Protein AF-A0A8J6VS24-F1 (afdb_monomer_lite)

Secondary structure (DSSP, 8-state):
-EEETTEEEEEEEEEEETTEEEEEEEEP-PPPPSSS------EEEEEGGG-EE----------

Radius of gyration: 15.42 Å; chains: 1; bounding box: 41×28×41 Å

Sequence (63 aa):
MVSFLGGIGTIKSFQPTFGTWMYRVEMELGPEPEMGRIGSETTVLLYESDIDEVAIAKEQGLN

Structure (mmCIF, N/CA/C/O backbone):
data_AF-A0A8J6VS24-F1
#
_entry.id   AF-A0A8J6VS24-F1
#
loop_
_atom_site.group_PDB
_atom_site.id
_atom_site.type_symbol
_atom_site.label_atom_id
_atom_site.label_alt_id
_atom_site.label_comp_id
_atom_site.label_asym_id
_atom_site.label_entity_id
_atom_site.label_seq_id
_atom_site.pdbx_PDB_ins_code
_atom_site.Cartn_x
_atom_site.Cartn_y
_atom_site.Cartn_z
_atom_site.occupancy
_atom_site.B_iso_or_equiv
_atom_site.auth_seq_id
_atom_site.auth_comp_id
_atom_site.auth_asym_id
_atom_site.auth_atom_id
_atom_site.pdbx_PDB_model_num
ATOM 1 N N . MET A 1 1 ? -3.582 7.025 -3.014 1.00 88.44 1 MET A N 1
ATOM 2 C CA . MET A 1 1 ? -3.741 5.877 -2.099 1.00 88.44 1 MET A CA 1
ATOM 3 C C . MET A 1 1 ? -3.892 4.632 -2.938 1.00 88.44 1 MET A C 1
ATOM 5 O O . MET A 1 1 ? -4.367 4.740 -4.063 1.00 88.44 1 MET A O 1
ATOM 9 N N . VAL A 1 2 ? -3.472 3.496 -2.403 1.00 93.38 2 VAL A N 1
ATOM 10 C CA . VAL A 1 2 ? -3.589 2.192 -3.053 1.00 93.38 2 VAL A CA 1
ATOM 11 C C . VAL A 1 2 ? -4.219 1.187 -2.103 1.00 93.38 2 VAL A C 1
ATOM 13 O O . VAL A 1 2 ? -4.037 1.308 -0.889 1.00 93.38 2 VAL A O 1
ATOM 16 N N . SER A 1 3 ? -4.948 0.221 -2.647 1.00 93.62 3 SER A N 1
ATOM 17 C CA . SER A 1 3 ? -5.461 -0.931 -1.906 1.00 93.62 3 SER A CA 1
ATOM 18 C C . SER A 1 3 ? -4.645 -2.175 -2.228 1.00 93.62 3 SER A C 1
ATOM 20 O O . SER A 1 3 ? -4.073 -2.282 -3.305 1.00 93.62 3 SER A O 1
ATOM 22 N N . PHE A 1 4 ? -4.581 -3.101 -1.281 1.00 93.56 4 PHE A N 1
ATOM 23 C CA . PHE A 1 4 ? -3.918 -4.395 -1.427 1.00 93.56 4 PHE A CA 1
ATOM 24 C C . PHE A 1 4 ? -4.501 -5.386 -0.414 1.00 93.56 4 PHE A C 1
ATOM 26 O O . PHE A 1 4 ? -5.290 -5.012 0.466 1.00 93.56 4 PHE A O 1
ATOM 33 N N . LEU A 1 5 ? -4.094 -6.657 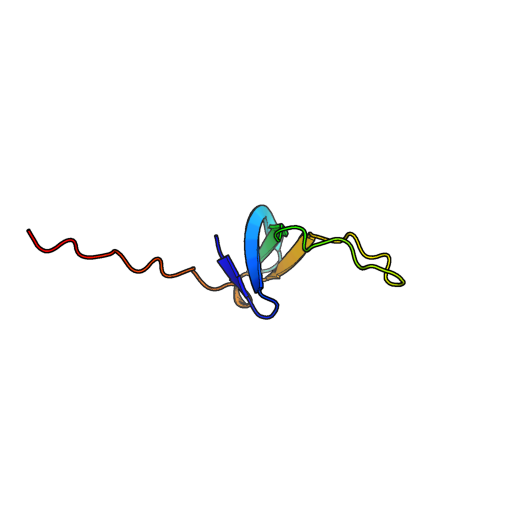-0.489 1.00 91.06 5 LEU A N 1
ATOM 34 C CA . LEU A 1 5 ? -4.476 -7.667 0.499 1.00 91.06 5 LEU A CA 1
ATOM 35 C C . LEU A 1 5 ? -3.840 -7.344 1.865 1.00 91.06 5 LEU A C 1
ATOM 37 O O . LEU A 1 5 ? -2.707 -7.719 2.149 1.00 91.06 5 LEU A O 1
ATOM 41 N N . GLY A 1 6 ? -4.574 -6.616 2.704 1.00 87.25 6 GLY A N 1
ATOM 42 C CA . GLY A 1 6 ? -4.097 -6.135 4.004 1.00 87.25 6 GLY A CA 1
ATOM 43 C C . GLY A 1 6 ? -4.626 -4.752 4.381 1.00 87.25 6 GLY A C 1
ATOM 44 O O . GLY A 1 6 ? -4.642 -4.419 5.563 1.00 87.25 6 GLY A O 1
ATOM 45 N N . GLY A 1 7 ? -5.120 -3.974 3.413 1.00 89.94 7 GLY A N 1
ATOM 46 C CA . GLY A 1 7 ? -5.776 -2.695 3.672 1.00 89.94 7 GLY A CA 1
ATOM 47 C C . GLY A 1 7 ? -5.510 -1.656 2.591 1.00 89.94 7 GLY A C 1
ATOM 48 O O . GLY A 1 7 ? -5.306 -1.974 1.421 1.00 89.94 7 GLY A O 1
ATOM 49 N N . ILE A 1 8 ? -5.540 -0.391 3.006 1.00 92.50 8 ILE A N 1
ATOM 50 C CA . ILE A 1 8 ? -5.272 0.768 2.159 1.00 92.50 8 ILE A CA 1
ATOM 51 C C . ILE A 1 8 ? -4.042 1.484 2.709 1.00 92.50 8 ILE A C 1
ATOM 53 O O . ILE A 1 8 ? -3.862 1.591 3.922 1.00 92.50 8 ILE A O 1
ATOM 57 N N . GLY A 1 9 ? -3.201 1.994 1.817 1.00 92.31 9 GLY A N 1
ATOM 58 C CA . GLY A 1 9 ? -2.044 2.782 2.209 1.00 92.31 9 GLY A CA 1
ATOM 59 C C . GLY A 1 9 ? -1.610 3.802 1.166 1.00 92.31 9 GLY A C 1
ATOM 60 O O . GLY A 1 9 ? -2.241 4.014 0.125 1.00 92.31 9 GLY A O 1
ATOM 61 N N . THR A 1 10 ? -0.503 4.467 1.469 1.00 94.19 10 THR A N 1
ATOM 62 C CA . THR A 1 10 ? 0.112 5.491 0.626 1.00 94.19 10 THR A CA 1
ATOM 63 C C . THR A 1 10 ? 1.504 5.045 0.206 1.00 94.19 10 THR A C 1
ATOM 65 O O . THR A 1 10 ? 2.355 4.784 1.052 1.00 94.19 10 THR A O 1
ATOM 68 N N . ILE A 1 11 ? 1.762 4.996 -1.103 1.00 94.75 11 ILE A N 1
ATOM 69 C CA . ILE A 1 11 ? 3.105 4.747 -1.641 1.00 94.75 11 ILE A CA 1
ATOM 70 C C . ILE A 1 11 ? 4.034 5.885 -1.197 1.00 94.75 11 ILE A C 1
ATOM 72 O O . ILE A 1 11 ? 3.762 7.055 -1.466 1.00 94.75 11 ILE A O 1
ATOM 76 N N . LYS A 1 12 ? 5.138 5.545 -0.529 1.00 95.19 12 LYS A N 1
ATOM 77 C CA . LYS A 1 12 ? 6.180 6.491 -0.093 1.00 95.19 12 LYS A CA 1
ATOM 78 C C . LYS A 1 12 ? 7.415 6.456 -0.971 1.00 95.19 12 LYS A C 1
ATOM 80 O O . LYS A 1 12 ? 8.068 7.478 -1.153 1.00 95.19 12 LYS A O 1
ATOM 85 N N . SER A 1 13 ? 7.745 5.287 -1.498 1.00 95.50 13 SER A N 1
ATOM 86 C CA . SER A 1 13 ? 8.842 5.110 -2.439 1.00 95.50 13 SER A CA 1
ATOM 87 C C . SER A 1 13 ? 8.607 3.871 -3.289 1.00 95.50 13 SER A C 1
ATOM 89 O O . SER A 1 13 ? 7.798 3.008 -2.949 1.00 95.50 13 SER A O 1
ATOM 91 N N . PHE A 1 14 ? 9.328 3.789 -4.396 1.00 95.19 14 PHE A N 1
ATOM 92 C CA . PHE A 1 14 ? 9.320 2.642 -5.285 1.00 95.19 14 PHE A CA 1
ATOM 93 C C . PHE A 1 14 ? 10.738 2.378 -5.781 1.00 95.19 14 PHE A C 1
ATOM 95 O O . PHE A 1 14 ? 11.565 3.292 -5.835 1.00 95.19 14 PHE A O 1
ATOM 102 N N . GLN A 1 15 ? 11.022 1.131 -6.128 1.00 96.69 15 GLN A N 1
ATOM 103 C CA . GLN A 1 15 ? 12.287 0.746 -6.740 1.00 96.69 15 GLN A CA 1
ATOM 104 C C . GLN A 1 15 ? 12.057 -0.302 -7.830 1.00 96.69 15 GLN A C 1
ATOM 106 O O . GLN A 1 15 ? 11.209 -1.185 -7.654 1.00 96.69 15 GLN A O 1
ATOM 111 N N . PRO A 1 16 ? 12.791 -0.218 -8.951 1.00 96.06 16 PRO A N 1
ATOM 112 C CA . PRO A 1 16 ? 12.716 -1.237 -9.981 1.00 96.06 16 PRO A CA 1
ATOM 113 C C . PRO A 1 16 ? 13.338 -2.540 -9.465 1.00 96.06 16 PRO A C 1
ATOM 115 O O . PRO A 1 16 ? 14.348 -2.532 -8.761 1.00 96.06 16 PRO A O 1
ATOM 118 N N . THR A 1 17 ? 12.746 -3.664 -9.844 1.00 92.31 17 THR A N 1
ATOM 119 C CA . THR A 1 17 ? 13.297 -5.012 -9.656 1.00 92.31 17 THR A CA 1
ATOM 120 C C . THR A 1 17 ? 13.223 -5.772 -10.988 1.00 92.31 17 THR A C 1
ATOM 122 O O . THR A 1 17 ? 12.792 -5.218 -12.000 1.00 92.31 17 THR A O 1
ATOM 125 N N . PHE A 1 18 ? 13.698 -7.017 -11.051 1.00 91.06 18 PHE A N 1
ATOM 126 C CA . PHE A 1 18 ? 13.777 -7.776 -12.304 1.00 91.06 18 PHE A CA 1
ATOM 127 C C . PHE A 1 18 ? 12.391 -8.000 -12.932 1.00 91.06 18 PHE A C 1
ATOM 129 O O . PHE A 1 18 ? 11.674 -8.924 -12.564 1.00 91.06 18 PHE A O 1
ATOM 136 N N . GLY A 1 19 ? 12.040 -7.156 -13.907 1.00 93.06 19 GLY A N 1
ATOM 137 C CA . GLY A 1 19 ? 10.802 -7.254 -14.685 1.00 93.06 19 GLY A CA 1
ATOM 138 C C . GLY A 1 19 ? 9.551 -6.686 -14.006 1.00 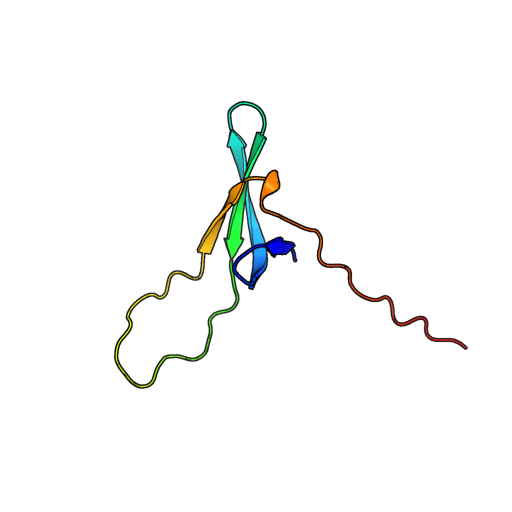93.06 19 GLY A C 1
ATOM 139 O O . GLY A 1 19 ? 8.463 -6.872 -14.538 1.00 93.06 19 GLY A O 1
ATOM 140 N N . THR A 1 20 ? 9.682 -6.008 -12.863 1.00 95.00 20 THR A N 1
ATOM 141 C CA . THR A 1 20 ? 8.555 -5.369 -12.160 1.00 95.00 20 THR A CA 1
ATOM 142 C C . THR A 1 20 ? 9.051 -4.258 -11.220 1.00 95.00 20 THR A C 1
ATOM 144 O O . THR A 1 20 ? 10.237 -3.917 -11.208 1.00 95.00 20 THR A O 1
ATOM 147 N N . TRP A 1 21 ? 8.153 -3.687 -10.426 1.00 96.25 21 TRP A N 1
ATOM 148 C CA . TRP A 1 21 ? 8.424 -2.669 -9.422 1.00 96.25 21 TRP A CA 1
ATOM 149 C C . TRP A 1 21 ? 8.036 -3.174 -8.037 1.00 96.25 21 TRP A C 1
ATOM 151 O O . TRP A 1 21 ? 7.074 -3.925 -7.878 1.00 96.25 21 TRP A O 1
ATOM 161 N N . MET A 1 22 ? 8.783 -2.734 -7.028 1.00 96.56 22 MET A N 1
ATOM 162 C CA . MET A 1 22 ? 8.374 -2.858 -5.633 1.00 96.56 22 MET A CA 1
ATOM 163 C C . MET A 1 22 ? 8.063 -1.487 -5.055 1.00 96.56 22 MET A C 1
ATOM 165 O O . MET A 1 22 ? 8.790 -0.521 -5.301 1.00 96.56 22 MET A O 1
ATOM 169 N N . TYR A 1 23 ? 7.028 -1.427 -4.229 1.00 96.19 23 TYR A N 1
ATOM 170 C CA . TYR A 1 23 ? 6.517 -0.208 -3.625 1.00 96.19 23 TYR A CA 1
ATOM 171 C C . TYR A 1 23 ? 6.537 -0.325 -2.113 1.00 96.19 23 TYR A C 1
ATOM 173 O O . TYR A 1 23 ? 6.059 -1.301 -1.538 1.00 96.19 23 TYR A O 1
ATOM 181 N N . ARG A 1 24 ? 7.063 0.707 -1.462 1.00 95.81 24 ARG A N 1
ATOM 182 C CA . ARG A 1 24 ? 6.969 0.891 -0.020 1.00 95.81 24 ARG A CA 1
ATOM 183 C C . ARG A 1 24 ? 5.673 1.634 0.276 1.00 95.81 24 ARG A C 1
ATOM 185 O O . ARG A 1 24 ? 5.555 2.813 -0.065 1.00 95.81 24 ARG A O 1
ATOM 192 N N . VAL A 1 25 ? 4.720 0.958 0.899 1.00 94.44 25 VAL A N 1
ATOM 193 C CA . VAL A 1 25 ? 3.393 1.486 1.222 1.00 94.44 25 VAL A CA 1
ATOM 194 C C . VAL A 1 25 ? 3.291 1.705 2.726 1.00 94.44 25 VAL A C 1
ATOM 196 O O . VAL A 1 25 ? 3.478 0.777 3.504 1.00 94.44 25 VAL A O 1
ATOM 199 N N . GLU A 1 26 ? 3.013 2.940 3.135 1.00 93.94 26 GLU A N 1
ATOM 200 C CA . GLU A 1 26 ? 2.717 3.286 4.526 1.00 93.94 26 GLU A CA 1
ATOM 201 C C . GLU A 1 26 ? 1.206 3.207 4.769 1.00 93.94 26 GLU A C 1
ATOM 203 O O . GLU A 1 26 ? 0.421 3.821 4.042 1.00 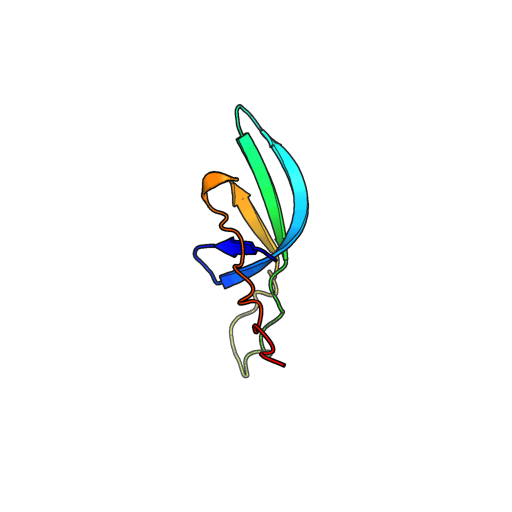93.94 26 GLU A O 1
ATOM 208 N N . MET A 1 27 ? 0.815 2.439 5.777 1.00 89.56 27 MET A N 1
ATOM 209 C CA . MET A 1 27 ? -0.547 2.290 6.276 1.00 89.56 27 MET A CA 1
ATOM 210 C C . MET A 1 27 ? -0.794 3.268 7.425 1.00 89.56 27 MET A C 1
ATOM 212 O O . MET A 1 27 ? 0.138 3.676 8.122 1.00 89.56 27 MET A O 1
ATOM 216 N N . GLU A 1 28 ? -2.056 3.629 7.644 1.00 80.06 28 GLU A N 1
ATOM 217 C CA . GLU A 1 28 ? -2.429 4.427 8.811 1.00 80.06 28 GLU A CA 1
ATOM 218 C C . GLU A 1 28 ? -2.128 3.657 10.103 1.00 80.06 28 GLU A C 1
ATOM 220 O O . GLU A 1 28 ? -2.397 2.457 10.211 1.00 80.06 28 GLU A O 1
ATOM 225 N N . LEU A 1 29 ? -1.549 4.349 11.089 1.00 74.00 29 LEU A N 1
ATOM 226 C CA . LEU A 1 29 ? -1.316 3.775 12.409 1.00 74.00 29 LEU A CA 1
ATOM 227 C C . LEU A 1 29 ? -2.678 3.539 13.075 1.00 74.00 29 LEU A C 1
ATOM 229 O O . LEU A 1 29 ? -3.410 4.487 13.358 1.00 74.00 29 LEU A O 1
ATOM 233 N N . GLY A 1 30 ? -3.013 2.271 13.310 1.00 71.06 30 GLY A N 1
ATOM 234 C CA . GLY A 1 30 ? -4.185 1.907 14.101 1.00 71.06 30 GLY A CA 1
ATOM 235 C C . GLY A 1 30 ? -4.060 2.375 15.559 1.00 71.06 30 GLY A C 1
ATOM 236 O O . GLY A 1 30 ? -2.966 2.730 16.003 1.00 71.06 30 GLY A O 1
ATOM 237 N N . PRO A 1 31 ? -5.162 2.376 16.328 1.00 71.31 31 PRO A N 1
ATOM 238 C CA . PRO A 1 31 ? -5.107 2.700 17.750 1.00 71.31 31 PRO A CA 1
ATOM 239 C C . PRO A 1 31 ? -4.135 1.768 18.486 1.00 71.31 31 PRO A C 1
ATOM 241 O O . PRO A 1 31 ? -4.057 0.574 18.188 1.00 71.31 31 PRO A O 1
ATOM 244 N N . GLU A 1 32 ? -3.398 2.321 19.451 1.00 70.31 32 GLU A N 1
ATOM 245 C CA . GLU A 1 32 ? -2.479 1.545 20.283 1.00 70.31 32 GLU A CA 1
ATOM 246 C C . GLU A 1 32 ? -3.259 0.459 21.053 1.00 70.31 32 GLU A C 1
ATOM 248 O O . GLU A 1 32 ? -4.279 0.770 21.676 1.00 70.31 32 GLU A O 1
ATOM 253 N N . PRO A 1 33 ? -2.843 -0.820 20.998 1.00 68.00 33 PRO A N 1
ATOM 254 C CA . PRO A 1 33 ? -3.550 -1.885 21.701 1.00 68.00 33 PRO A CA 1
ATOM 255 C C . PRO A 1 33 ? -3.381 -1.763 23.225 1.00 68.00 33 PRO A C 1
ATOM 257 O O . PRO A 1 33 ? -2.283 -1.511 23.711 1.00 68.00 33 PRO A O 1
ATOM 260 N N . GLU A 1 34 ? -4.455 -2.031 23.981 1.00 69.25 34 GLU A N 1
ATOM 261 C CA . GLU A 1 34 ? -4.513 -1.916 25.454 1.00 69.25 34 GLU A CA 1
ATOM 262 C C . GLU A 1 34 ? -3.469 -2.792 26.182 1.00 69.25 34 GLU A C 1
ATOM 264 O O . GLU A 1 34 ? -2.950 -2.410 27.229 1.00 69.25 34 GLU A O 1
ATOM 269 N N . MET A 1 35 ? -3.106 -3.950 25.615 1.00 68.75 35 MET A N 1
ATOM 270 C CA . MET A 1 35 ? -1.959 -4.757 26.041 1.00 68.75 35 MET A CA 1
ATOM 271 C C . MET A 1 35 ? -1.555 -5.750 24.939 1.00 68.75 35 MET A C 1
ATOM 273 O O . MET A 1 35 ? -2.408 -6.380 24.319 1.00 68.75 35 MET A O 1
ATOM 277 N N . GLY A 1 36 ? -0.248 -5.961 24.744 1.00 65.06 36 GLY A N 1
ATOM 278 C CA . GLY A 1 36 ? 0.272 -7.167 24.090 1.00 65.06 36 GLY A CA 1
ATOM 279 C C . GLY A 1 36 ? 0.096 -7.267 22.570 1.00 65.06 36 GLY A C 1
ATOM 280 O O . GLY A 1 36 ? -0.553 -8.187 22.088 1.00 65.06 36 GLY A O 1
ATOM 281 N N . ARG A 1 37 ? 0.772 -6.394 21.815 1.00 60.97 37 ARG A N 1
ATOM 282 C CA . ARG A 1 37 ? 1.487 -6.717 20.559 1.00 60.97 37 ARG A CA 1
ATOM 283 C C . ARG A 1 37 ? 2.320 -5.500 20.166 1.00 60.97 37 ARG A C 1
ATOM 285 O O . ARG A 1 37 ? 1.787 -4.501 19.703 1.00 60.97 37 ARG A O 1
ATOM 292 N N . ILE A 1 38 ? 3.631 -5.580 20.384 1.00 60.31 38 ILE A N 1
ATOM 293 C CA . ILE A 1 38 ? 4.570 -4.597 19.841 1.00 60.31 38 ILE A CA 1
ATOM 294 C C . ILE A 1 38 ? 4.776 -4.964 18.375 1.00 60.31 38 ILE A C 1
ATOM 296 O O . ILE A 1 38 ? 5.322 -6.020 18.066 1.00 60.31 38 ILE A O 1
ATOM 300 N N . GLY A 1 39 ? 4.294 -4.102 17.492 1.00 55.88 39 GLY A N 1
ATOM 301 C CA . GLY A 1 39 ? 4.458 -4.213 16.051 1.00 55.88 39 GLY A CA 1
ATOM 302 C C . GLY A 1 39 ? 4.043 -2.901 15.410 1.00 55.88 39 GLY A C 1
ATOM 303 O O . GLY A 1 39 ? 2.991 -2.822 14.793 1.00 55.88 39 GLY A O 1
ATOM 304 N N . SER A 1 40 ? 4.844 -1.851 15.601 1.00 58.69 40 SER A N 1
ATOM 305 C CA . SER A 1 40 ? 4.636 -0.523 15.001 1.00 58.69 40 SER A CA 1
ATOM 306 C C . SER A 1 40 ? 4.998 -0.481 13.510 1.00 58.69 40 SER A C 1
ATOM 308 O O . SER A 1 40 ? 5.244 0.593 12.965 1.00 58.69 40 SER A O 1
ATOM 310 N N . GLU A 1 41 ? 5.099 -1.637 12.848 1.00 63.97 41 GLU A N 1
ATOM 311 C CA . GLU A 1 41 ? 5.395 -1.706 11.422 1.00 63.97 41 GLU A CA 1
ATOM 312 C C . GLU A 1 41 ? 4.161 -1.264 10.632 1.00 63.97 41 GLU A C 1
ATOM 314 O O . GLU A 1 41 ? 3.279 -2.044 10.296 1.00 63.97 41 GLU A O 1
ATOM 319 N N . THR A 1 42 ? 4.113 0.035 10.343 1.00 78.56 42 THR A N 1
ATOM 320 C CA . THR A 1 42 ? 3.116 0.681 9.479 1.00 78.56 42 THR A CA 1
ATOM 321 C C . THR A 1 42 ? 3.523 0.651 8.010 1.00 78.56 42 THR A C 1
ATOM 323 O O . THR A 1 42 ? 2.900 1.300 7.180 1.00 78.56 42 THR A O 1
ATOM 326 N N . THR A 1 43 ? 4.605 -0.044 7.661 1.00 89.12 43 THR A N 1
ATOM 327 C CA . THR A 1 43 ? 5.137 -0.084 6.299 1.00 89.12 43 THR A CA 1
ATOM 328 C C . THR A 1 43 ? 5.088 -1.501 5.752 1.00 89.12 43 THR A C 1
ATOM 330 O O . THR A 1 43 ? 5.646 -2.410 6.355 1.00 89.12 43 THR A O 1
ATOM 333 N N . VAL A 1 44 ? 4.534 -1.654 4.552 1.00 91.75 44 VAL A N 1
ATOM 334 C CA . VAL A 1 44 ? 4.543 -2.904 3.786 1.00 91.75 44 VAL A CA 1
ATOM 335 C C . VAL A 1 44 ? 5.314 -2.697 2.481 1.00 91.75 44 VAL A C 1
ATOM 337 O O . VAL A 1 44 ? 5.275 -1.616 1.888 1.00 91.75 44 VAL A O 1
ATOM 340 N N . LEU A 1 45 ? 6.046 -3.720 2.041 1.00 94.75 45 LEU A N 1
ATOM 341 C CA . LEU A 1 45 ? 6.695 -3.759 0.732 1.00 94.75 45 LEU A CA 1
ATOM 342 C C . LEU A 1 45 ? 5.890 -4.687 -0.181 1.00 94.75 45 LEU A C 1
ATOM 344 O O . LEU A 1 45 ? 5.715 -5.856 0.151 1.00 94.75 45 LEU A O 1
ATOM 348 N N . LEU A 1 46 ? 5.396 -4.162 -1.299 1.00 95.06 46 LEU A N 1
ATOM 349 C CA . LEU A 1 46 ? 4.482 -4.860 -2.208 1.00 95.06 46 LEU A CA 1
ATOM 350 C C . LEU A 1 46 ? 5.032 -4.860 -3.632 1.00 95.06 46 LEU A C 1
ATOM 352 O O . LEU A 1 46 ? 5.656 -3.877 -4.045 1.00 95.06 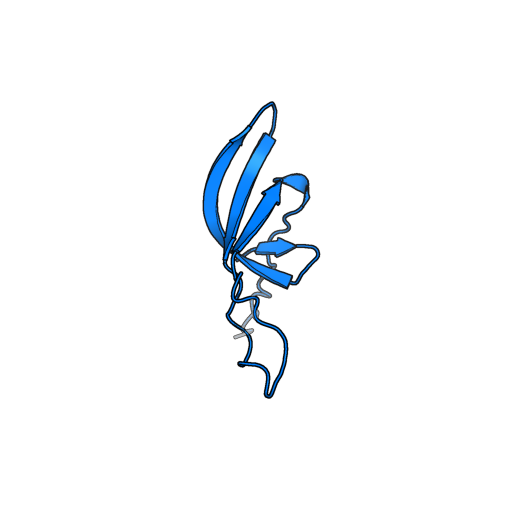46 LEU A O 1
ATOM 356 N N . TYR A 1 47 ? 4.787 -5.930 -4.387 1.00 96.19 47 TYR A N 1
ATOM 357 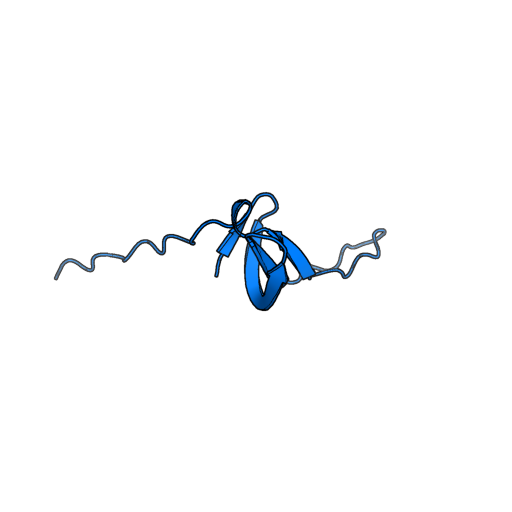C CA . TYR A 1 47 ? 5.007 -5.908 -5.830 1.00 96.19 47 TYR A CA 1
ATOM 358 C C . TYR A 1 47 ? 3.898 -5.124 -6.523 1.00 96.19 47 TYR A C 1
ATOM 360 O O . TYR A 1 47 ? 2.797 -4.984 -5.998 1.00 96.19 47 TYR A O 1
ATOM 368 N N . GLU A 1 48 ? 4.175 -4.643 -7.732 1.00 94.94 48 GLU A N 1
ATOM 369 C CA . GLU A 1 48 ? 3.181 -3.975 -8.581 1.00 94.94 48 GLU A CA 1
ATOM 370 C C . GLU A 1 48 ? 1.888 -4.791 -8.731 1.00 94.94 48 GLU A C 1
ATOM 372 O O . GLU A 1 48 ? 0.800 -4.236 -8.666 1.00 94.94 48 GLU A O 1
ATOM 377 N N . SER A 1 49 ? 2.002 -6.116 -8.868 1.00 94.94 49 SER A N 1
ATOM 378 C CA . SER A 1 49 ? 0.855 -7.019 -9.032 1.00 94.94 49 SER A CA 1
ATOM 379 C C . SER A 1 49 ? -0.003 -7.201 -7.775 1.00 94.94 49 SER A C 1
ATOM 381 O O . SER A 1 49 ? -1.095 -7.750 -7.886 1.00 94.94 49 SER A O 1
ATOM 383 N N . ASP A 1 50 ? 0.470 -6.760 -6.607 1.00 95.31 50 ASP A N 1
ATOM 384 C CA . ASP A 1 50 ? -0.263 -6.845 -5.336 1.00 95.31 50 ASP A CA 1
ATOM 385 C C . ASP A 1 50 ? -1.040 -5.551 -5.022 1.00 95.31 50 ASP A C 1
ATOM 387 O O . ASP A 1 50 ? -1.627 -5.430 -3.944 1.00 95.31 50 ASP A O 1
ATOM 391 N N . ILE A 1 51 ? -0.995 -4.560 -5.919 1.00 94.50 51 ILE A N 1
ATOM 392 C CA . ILE A 1 51 ? -1.499 -3.203 -5.701 1.00 94.50 51 ILE A CA 1
ATOM 393 C C . ILE A 1 51 ? -2.634 -2.894 -6.675 1.00 94.50 51 ILE A C 1
ATOM 395 O O . ILE A 1 51 ? -2.465 -2.948 -7.890 1.00 94.50 51 ILE A O 1
ATOM 399 N N . ASP A 1 52 ? -3.754 -2.441 -6.122 1.00 95.00 52 ASP A N 1
ATOM 400 C CA . ASP A 1 52 ? -4.906 -1.935 -6.860 1.00 95.00 52 ASP A CA 1
ATOM 401 C C . ASP A 1 52 ? -5.075 -0.416 -6.659 1.00 95.00 52 ASP A C 1
ATOM 403 O O . ASP A 1 52 ? -4.749 0.155 -5.607 1.00 95.00 52 ASP A O 1
ATOM 407 N N . GLU A 1 53 ? -5.626 0.262 -7.670 1.00 87.62 53 GLU A N 1
ATOM 408 C CA . GLU A 1 53 ? -6.013 1.670 -7.564 1.00 87.62 53 GLU A CA 1
ATOM 409 C C . GLU A 1 53 ? -7.238 1.824 -6.651 1.00 87.62 53 GLU A C 1
ATOM 411 O O . GLU A 1 53 ? -8.248 1.136 -6.806 1.00 87.62 53 GLU A O 1
ATOM 416 N N . VAL A 1 54 ? -7.189 2.783 -5.720 1.00 79.56 54 VAL A N 1
ATOM 417 C CA . VAL A 1 54 ? -8.379 3.145 -4.941 1.00 79.56 54 VAL A CA 1
ATOM 418 C C . VAL A 1 54 ? -9.319 3.948 -5.836 1.00 79.56 54 VAL A C 1
ATOM 420 O O . VAL A 1 54 ? -9.082 5.130 -6.095 1.00 79.56 54 VAL A O 1
ATOM 423 N N . ALA A 1 55 ? -10.415 3.329 -6.271 1.00 67.81 55 ALA A N 1
ATOM 424 C CA . ALA A 1 55 ? -11.495 4.037 -6.943 1.00 67.81 55 ALA A CA 1
ATOM 425 C C . ALA A 1 55 ? -12.162 5.010 -5.957 1.00 67.81 55 ALA A C 1
ATOM 427 O O . ALA A 1 55 ? -12.958 4.614 -5.106 1.00 67.81 55 ALA A O 1
ATOM 428 N N . ILE A 1 56 ? -11.850 6.303 -6.065 1.00 61.22 56 ILE A N 1
ATOM 429 C CA . ILE A 1 56 ? -12.638 7.333 -5.387 1.00 61.22 56 ILE A CA 1
ATOM 430 C C . ILE A 1 56 ? -13.940 7.452 -6.174 1.00 61.22 56 ILE A C 1
ATOM 432 O O . ILE A 1 56 ? -13.932 7.890 -7.328 1.00 61.22 56 ILE A O 1
ATOM 436 N N . ALA A 1 57 ? -15.059 7.049 -5.567 1.00 58.59 57 ALA A N 1
ATOM 437 C CA . ALA A 1 57 ? -16.373 7.357 -6.107 1.00 58.59 57 ALA A CA 1
ATOM 438 C C . ALA A 1 57 ? -16.458 8.881 -6.254 1.00 58.59 57 ALA A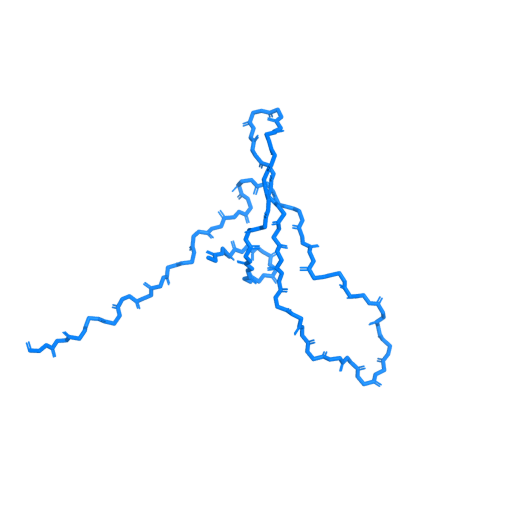 C 1
ATOM 440 O O . ALA A 1 57 ? -16.525 9.606 -5.265 1.00 58.59 57 ALA A O 1
ATOM 441 N N . LYS A 1 58 ? -16.391 9.384 -7.492 1.00 53.94 58 LYS A N 1
ATOM 442 C CA . LYS A 1 58 ? -16.732 10.777 -7.757 1.00 53.94 58 LYS A CA 1
ATOM 443 C C . LYS A 1 58 ? -18.211 10.903 -7.433 1.00 53.94 58 LYS A C 1
ATOM 445 O O . LYS A 1 58 ? -19.037 10.399 -8.191 1.00 53.94 58 LYS A O 1
ATOM 450 N N . GLU A 1 59 ? -18.534 11.526 -6.305 1.00 57.69 59 GLU A N 1
ATOM 451 C CA . GLU A 1 59 ? -19.881 12.014 -6.047 1.00 57.69 59 GLU A CA 1
ATOM 452 C C . GLU A 1 59 ? -20.239 12.934 -7.215 1.00 57.69 59 GLU A C 1
ATOM 454 O O . GLU A 1 59 ? -19.744 14.055 -7.340 1.00 57.69 59 GLU A O 1
ATOM 459 N N . GLN A 1 60 ? -21.033 12.405 -8.145 1.00 49.09 60 GLN A N 1
ATOM 460 C CA . GLN A 1 60 ? -21.658 13.187 -9.194 1.00 49.09 60 GLN A CA 1
ATOM 461 C C . GLN A 1 60 ? -22.689 14.061 -8.486 1.00 49.09 60 GLN A C 1
ATOM 463 O O . GLN A 1 60 ? -23.830 13.652 -8.276 1.00 49.09 60 GLN A O 1
ATOM 468 N N . GLY A 1 61 ? -22.248 15.242 -8.053 1.00 55.78 61 GLY A N 1
ATOM 469 C CA . GLY A 1 61 ? -23.127 16.333 -7.674 1.00 55.78 61 GLY A CA 1
ATOM 470 C C . GLY A 1 61 ? -23.968 16.697 -8.890 1.00 55.78 61 GLY A C 1
ATOM 471 O O . GLY A 1 61 ? -23.522 17.436 -9.765 1.00 55.78 61 GLY A O 1
ATOM 472 N N . LEU A 1 62 ? -25.156 16.105 -8.968 1.00 51.00 62 LEU A N 1
ATOM 473 C CA . LEU A 1 62 ? -26.201 16.496 -9.895 1.00 51.00 62 LEU A CA 1
ATOM 474 C C . LEU A 1 62 ? -26.680 17.888 -9.455 1.00 51.00 62 LEU A C 1
ATOM 476 O O . LEU A 1 62 ? -27.312 18.013 -8.407 1.00 51.00 62 LEU A O 1
ATOM 480 N N . ASN A 1 63 ? -26.315 18.913 -10.225 1.00 48.53 63 ASN A N 1
ATOM 481 C CA . ASN A 1 63 ? -26.931 20.241 -10.184 1.00 48.53 63 ASN A CA 1
ATOM 482 C C . ASN A 1 63 ? -28.032 20.313 -11.243 1.00 48.53 63 ASN A C 1
ATOM 484 O O . ASN A 1 63 ? -27.785 19.794 -12.357 1.00 48.53 63 ASN A O 1
#

Foldseek 3Di:
DKAFDPGDFDFPDWDDDDPWIKTWTFADQDDDDPDDDPDRCRIDIDTPVRIHDDDDPPPPPDD

pLDDT: mean 81.78, std 15.65, range [48.53, 96.69]